Protein AF-A0A5K0V5M3-F1 (afdb_monomer_lite)

InterPro domains:
  IPR020599 Translation elongation factor P/YeiP [PTHR30053] (1-40)

Sequence (40 aa):
NMTVTLQFYDGKPMSASVPQRVTCTVVEAQPVAKGQTASP

Organism: NCBI:txid210225

Radius of gyration: 17.89 Å; chains: 1; bounding box: 25×24×48 Å

Foldseek 3Di:
DFDWDFDD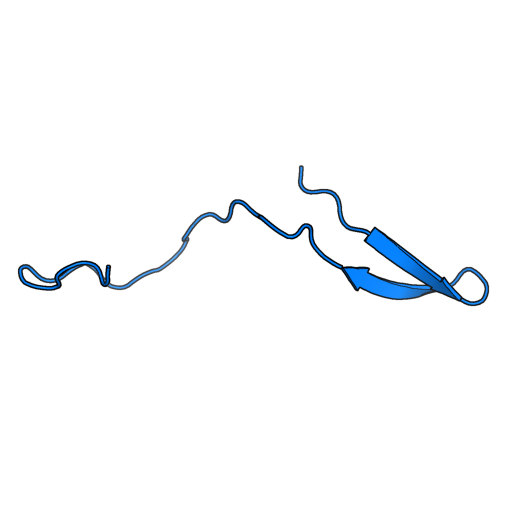DPNHTDDIGGPPDDDDDDPDDDDDDPPPDDDD

Secondary structure (DSSP, 8-state):
----EEEEETTEEEEEE--SS------------TT-PPP-

Structure (mmCIF, N/CA/C/O backbone):
data_AF-A0A5K0V5M3-F1
#
_entry.id   AF-A0A5K0V5M3-F1
#
loop_
_atom_site.group_PDB
_atom_site.id
_atom_site.type_symbol
_atom_site.label_atom_id
_atom_site.label_alt_id
_atom_site.label_comp_id
_atom_site.label_asym_id
_atom_site.label_entity_id
_atom_site.label_seq_id
_atom_site.pdbx_PDB_ins_code
_atom_site.Cartn_x
_atom_site.Cartn_y
_atom_site.Cartn_z
_atom_site.occupancy
_atom_site.B_iso_or_equiv
_atom_site.auth_seq_id
_atom_site.auth_comp_id
_atom_site.auth_asym_id
_atom_site.auth_atom_id
_atom_site.pdbx_PDB_model_num
ATOM 1 N N .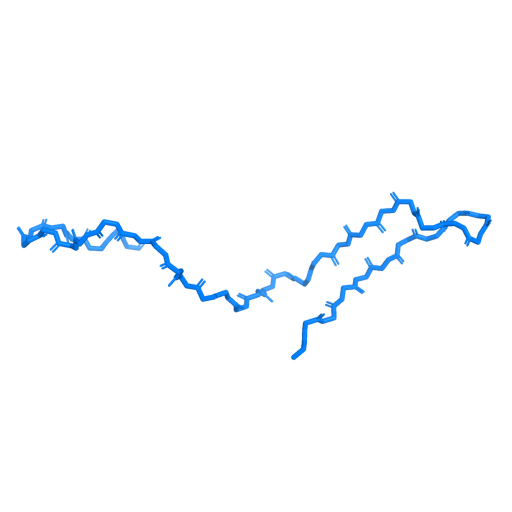 ASN A 1 1 ? -8.996 -0.583 -4.878 1.00 75.44 1 ASN A N 1
ATOM 2 C CA . ASN A 1 1 ? -7.928 -1.443 -5.428 1.00 75.44 1 ASN A CA 1
ATOM 3 C C . ASN A 1 1 ? -6.599 -0.737 -5.190 1.00 75.44 1 ASN A C 1
ATOM 5 O O . ASN A 1 1 ? -6.536 0.448 -5.491 1.00 75.44 1 ASN A O 1
ATOM 9 N N . MET A 1 2 ? -5.606 -1.399 -4.588 1.00 90.00 2 MET A N 1
ATOM 10 C CA . MET A 1 2 ? -4.287 -0.809 -4.314 1.00 90.00 2 MET A CA 1
ATOM 11 C C . MET A 1 2 ? -3.295 -1.254 -5.388 1.00 90.00 2 MET A C 1
ATOM 13 O O . MET A 1 2 ? -3.095 -2.449 -5.584 1.00 90.00 2 MET A O 1
ATOM 17 N N . THR A 1 3 ? -2.663 -0.294 -6.061 1.00 94.62 3 THR A N 1
ATOM 18 C CA . THR A 1 3 ? -1.645 -0.565 -7.085 1.00 94.62 3 THR A CA 1
ATOM 19 C C . THR A 1 3 ? -0.266 -0.686 -6.443 1.00 94.62 3 THR A C 1
ATOM 21 O O . THR A 1 3 ? 0.080 0.105 -5.567 1.00 94.62 3 THR A O 1
ATOM 24 N N . VAL A 1 4 ? 0.525 -1.659 -6.894 1.00 95.25 4 VAL A N 1
ATOM 25 C CA . VAL A 1 4 ? 1.908 -1.886 -6.450 1.00 95.25 4 VAL A CA 1
ATOM 26 C C . VAL A 1 4 ? 2.862 -1.810 -7.634 1.00 95.25 4 VAL A C 1
ATOM 28 O O . VAL A 1 4 ? 2.487 -2.12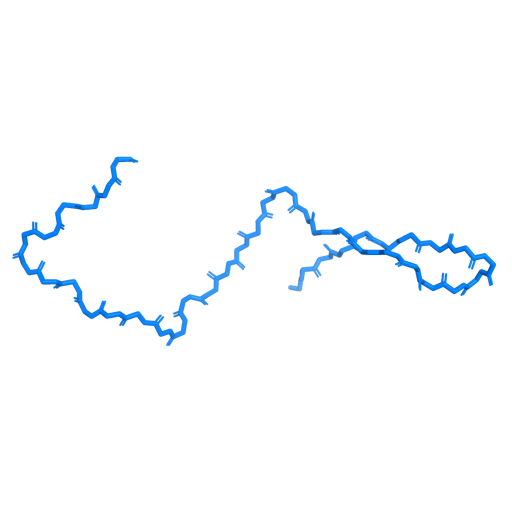1 -8.765 1.00 95.25 4 VAL A O 1
ATOM 31 N N . THR A 1 5 ? 4.101 -1.410 -7.373 1.00 96.44 5 THR A N 1
ATOM 32 C CA . THR A 1 5 ? 5.158 -1.381 -8.387 1.00 96.44 5 THR A CA 1
ATOM 33 C C . THR A 1 5 ? 5.906 -2.703 -8.356 1.00 96.44 5 THR A C 1
ATOM 35 O O . THR A 1 5 ? 6.444 -3.075 -7.316 1.00 96.44 5 THR A O 1
ATOM 38 N N . LEU A 1 6 ? 5.954 -3.402 -9.488 1.00 96.62 6 LEU A N 1
ATOM 39 C CA . LEU A 1 6 ? 6.715 -4.640 -9.651 1.00 96.62 6 LEU A CA 1
ATOM 40 C C . LEU A 1 6 ? 8.014 -4.358 -10.403 1.00 96.62 6 LEU A C 1
ATOM 42 O O . LEU A 1 6 ? 8.002 -3.675 -11.427 1.00 96.62 6 LEU A O 1
ATOM 46 N N . GLN A 1 7 ? 9.122 -4.919 -9.928 1.00 96.38 7 GLN A N 1
ATOM 47 C CA . GLN A 1 7 ? 10.375 -4.947 -10.674 1.00 96.38 7 GLN A CA 1
ATOM 48 C C . GLN A 1 7 ? 10.552 -6.319 -11.313 1.00 96.38 7 GLN A C 1
ATOM 50 O O . GLN A 1 7 ? 10.450 -7.352 -10.643 1.00 96.38 7 GLN A O 1
ATOM 55 N N . PHE A 1 8 ? 10.834 -6.310 -12.612 1.00 97.50 8 PHE A N 1
ATOM 56 C CA . PHE A 1 8 ? 11.054 -7.507 -13.410 1.00 97.50 8 PHE A CA 1
ATOM 57 C C . PHE A 1 8 ? 12.518 -7.618 -13.826 1.00 97.50 8 PHE A C 1
ATOM 59 O O . PHE A 1 8 ? 13.156 -6.620 -14.156 1.00 97.50 8 PHE A O 1
ATOM 66 N N . TYR A 1 9 ? 13.013 -8.850 -13.865 1.00 95.88 9 TYR A N 1
ATOM 67 C CA . TYR A 1 9 ? 14.287 -9.218 -14.469 1.00 95.88 9 TYR A CA 1
ATOM 68 C C . TYR A 1 9 ? 14.053 -10.439 -15.360 1.00 95.88 9 TYR A C 1
ATOM 70 O O . TYR A 1 9 ? 13.412 -11.397 -14.928 1.00 95.88 9 TYR A O 1
ATOM 78 N N . ASP A 1 10 ? 14.483 -10.379 -16.622 1.00 95.75 10 ASP A N 1
ATOM 79 C CA . ASP A 1 10 ? 14.243 -11.420 -17.636 1.00 95.75 10 ASP A CA 1
ATOM 80 C C . ASP A 1 10 ? 12.773 -11.873 -17.739 1.00 95.75 10 ASP A C 1
ATOM 82 O O . ASP A 1 10 ? 12.453 -13.059 -17.828 1.00 95.75 10 ASP A O 1
ATOM 86 N N . GLY A 1 11 ? 11.844 -10.912 -17.668 1.00 94.75 11 GLY A N 1
ATOM 87 C CA . GLY A 1 11 ? 10.402 -11.175 -17.737 1.00 94.75 11 GLY A CA 1
ATOM 88 C C . GLY A 1 11 ? 9.810 -11.841 -16.489 1.00 94.75 11 GLY A C 1
ATOM 89 O O . GLY A 1 11 ? 8.613 -12.124 -16.466 1.00 94.75 11 GLY A O 1
ATOM 90 N N . LYS A 1 12 ? 10.604 -12.054 -15.433 1.00 95.44 12 LYS A N 1
ATOM 91 C CA . LYS A 1 12 ? 10.155 -12.628 -14.158 1.00 95.44 12 LYS A CA 1
ATOM 92 C C . LYS A 1 12 ? 10.065 -11.550 -13.073 1.00 95.44 12 LYS A C 1
ATOM 94 O O . LYS A 1 12 ?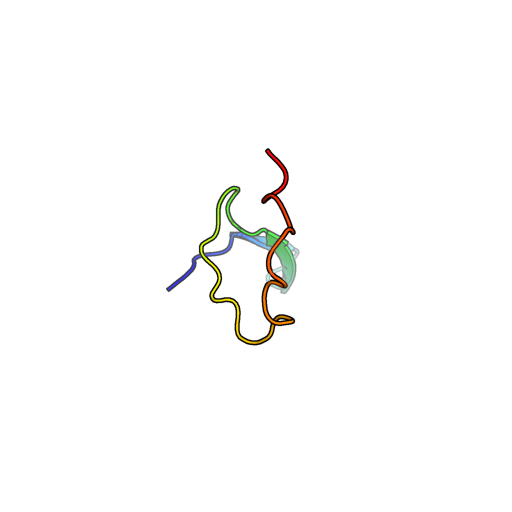 10.988 -10.742 -12.955 1.00 95.44 12 LYS A O 1
ATOM 99 N N . PRO A 1 13 ? 8.987 -11.514 -1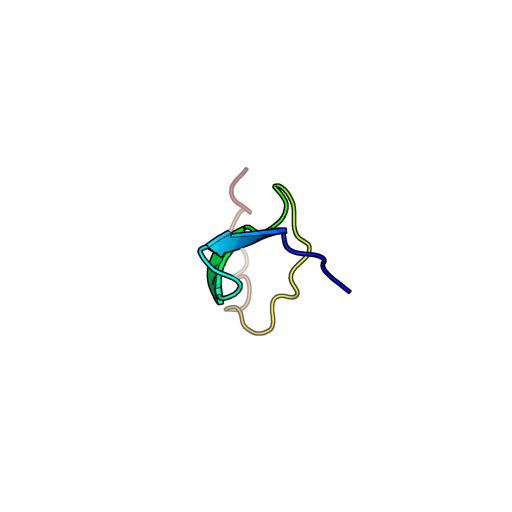2.270 1.00 96.56 13 PRO A N 1
ATOM 100 C CA . PRO A 1 13 ? 8.879 -10.578 -11.159 1.00 96.56 13 PRO A CA 1
ATOM 101 C C . PRO A 1 13 ? 9.865 -10.975 -10.056 1.00 96.56 13 PRO A C 1
ATOM 103 O O . PRO A 1 13 ? 9.893 -12.126 -9.627 1.00 96.56 13 PRO A O 1
ATOM 106 N N . MET A 1 14 ? 10.672 -10.020 -9.605 1.00 96.69 14 MET A N 1
ATOM 107 C CA . MET A 1 14 ? 11.719 -10.234 -8.599 1.00 96.69 14 MET A CA 1
ATOM 108 C C . MET A 1 14 ? 11.420 -9.506 -7.290 1.00 96.69 14 MET A C 1
ATOM 110 O O . MET A 1 14 ? 11.695 -10.031 -6.216 1.00 96.69 14 MET A O 1
ATOM 114 N N . SER A 1 15 ? 10.852 -8.300 -7.359 1.00 96.25 15 SER A N 1
ATOM 115 C CA . SER A 1 15 ? 10.489 -7.519 -6.176 1.00 96.25 15 SER A CA 1
ATOM 116 C C . SER A 1 15 ? 9.197 -6.734 -6.401 1.00 96.25 15 SER A C 1
ATOM 118 O O . SER A 1 15 ? 8.781 -6.490 -7.538 1.00 96.25 15 SER A O 1
ATOM 120 N N . ALA A 1 16 ? 8.549 -6.350 -5.303 1.00 95.69 16 ALA A N 1
ATOM 121 C CA . ALA A 1 16 ? 7.348 -5.530 -5.299 1.00 95.69 16 ALA A CA 1
ATOM 122 C C . ALA A 1 16 ? 7.486 -4.421 -4.255 1.00 95.69 16 ALA A C 1
ATOM 124 O O . ALA A 1 16 ? 8.088 -4.618 -3.201 1.00 95.69 16 ALA A O 1
ATOM 125 N N . SER A 1 17 ? 6.920 -3.253 -4.530 1.00 96.69 17 SER A N 1
ATOM 126 C CA . SER A 1 17 ? 6.869 -2.142 -3.583 1.00 96.69 17 SER A CA 1
ATOM 127 C C . SER A 1 17 ? 5.467 -1.564 -3.508 1.00 96.69 17 SER A C 1
ATOM 129 O O . SER A 1 17 ? 4.800 -1.349 -4.523 1.00 96.69 17 SER A O 1
ATOM 131 N N . VAL A 1 18 ? 5.030 -1.318 -2.277 1.00 96.19 18 VAL A N 1
ATOM 132 C CA . VAL A 1 18 ? 3.763 -0.653 -1.982 1.00 96.19 18 VAL A CA 1
ATOM 133 C C . VAL A 1 18 ? 3.936 0.870 -2.052 1.00 96.19 18 VAL A C 1
ATOM 135 O O . VAL A 1 18 ? 5.048 1.365 -1.851 1.00 96.19 18 VAL A O 1
ATOM 138 N N . PRO A 1 19 ? 2.867 1.636 -2.327 1.00 95.25 19 PRO A N 1
ATOM 139 C CA . PRO A 1 19 ? 2.917 3.091 -2.256 1.00 95.25 19 PRO A CA 1
ATOM 140 C C . PRO A 1 19 ? 3.340 3.572 -0.865 1.00 95.25 19 PRO A C 1
ATOM 142 O O . PRO A 1 19 ? 3.095 2.904 0.137 1.00 95.25 19 PRO A O 1
ATOM 145 N N . GLN A 1 20 ? 3.908 4.777 -0.793 1.00 95.56 20 GLN A N 1
ATOM 146 C CA . GLN A 1 20 ? 4.365 5.365 0.474 1.00 95.56 20 GLN A CA 1
ATOM 147 C C . GLN A 1 20 ? 3.256 5.500 1.529 1.00 95.56 20 GLN A C 1
ATOM 149 O O . GLN A 1 20 ? 3.538 5.510 2.724 1.00 95.56 20 GLN A O 1
ATOM 154 N N . ARG A 1 21 ? 1.995 5.615 1.101 1.00 94.62 21 ARG A N 1
ATOM 155 C CA . ARG A 1 21 ? 0.826 5.642 1.979 1.00 94.62 21 ARG A CA 1
ATOM 156 C C . ARG A 1 21 ? -0.196 4.627 1.499 1.00 94.62 21 ARG A C 1
ATOM 158 O O . ARG A 1 21 ? -0.554 4.614 0.323 1.00 94.62 21 ARG A O 1
ATOM 165 N N . VAL A 1 22 ? -0.694 3.830 2.435 1.00 94.19 22 VAL A N 1
ATOM 166 C CA . VAL A 1 22 ? -1.718 2.813 2.198 1.00 94.19 22 VAL A CA 1
ATOM 167 C C . VAL A 1 22 ? -2.850 2.974 3.205 1.00 94.19 22 VAL A C 1
ATOM 169 O O . VAL A 1 22 ? -2.639 3.449 4.321 1.00 94.19 22 VAL A O 1
ATOM 172 N N . THR A 1 23 ? -4.058 2.592 2.805 1.00 93.56 23 THR A N 1
ATOM 173 C CA . THR A 1 23 ? -5.212 2.508 3.701 1.00 93.56 23 THR A CA 1
ATOM 174 C C . THR A 1 23 ? -5.476 1.039 3.985 1.00 93.56 23 THR A C 1
ATOM 176 O O . THR A 1 23 ? -5.789 0.283 3.067 1.00 93.56 23 THR A O 1
ATOM 179 N N . CYS A 1 24 ? -5.354 0.651 5.251 1.00 91.88 24 CYS A N 1
ATOM 180 C CA . CYS A 1 24 ? -5.618 -0.705 5.719 1.00 91.88 24 CYS A CA 1
ATOM 181 C C . CYS A 1 24 ? -6.815 -0.700 6.669 1.00 91.88 24 CYS A C 1
ATOM 183 O O . CYS A 1 24 ? -7.029 0.261 7.407 1.00 91.88 24 CYS A O 1
ATOM 185 N N . THR A 1 25 ? -7.572 -1.792 6.674 1.00 93.25 25 THR A N 1
ATOM 186 C CA . THR A 1 25 ? -8.637 -2.017 7.654 1.00 93.25 25 THR A CA 1
ATOM 187 C C . THR A 1 25 ? -8.083 -2.841 8.808 1.00 93.25 25 THR A C 1
ATOM 189 O O . THR A 1 25 ? -7.487 -3.893 8.587 1.00 93.25 25 THR A O 1
ATOM 192 N N . VAL A 1 26 ? -8.282 -2.372 10.039 1.00 90.06 26 VAL A N 1
ATOM 193 C CA . VAL A 1 26 ? -7.938 -3.134 11.246 1.00 90.06 26 VAL A CA 1
ATOM 194 C C . VAL A 1 26 ? -9.027 -4.180 11.468 1.00 90.06 26 VAL A C 1
ATOM 196 O O . VAL A 1 26 ? -10.168 -3.826 11.753 1.00 90.06 26 VAL A O 1
ATOM 199 N N . VAL A 1 27 ? -8.688 -5.456 11.289 1.00 94.12 27 VAL A N 1
ATOM 200 C CA . VAL A 1 27 ? -9.638 -6.577 11.434 1.00 94.12 27 VAL A CA 1
ATOM 201 C C . VAL A 1 27 ? -9.698 -7.122 12.858 1.00 94.12 27 VAL A C 1
ATOM 203 O O . VAL A 1 27 ? -10.717 -7.671 13.262 1.00 94.12 27 VAL A O 1
ATOM 206 N N . GLU A 1 28 ? -8.625 -6.939 13.625 1.00 89.00 28 GLU A N 1
ATOM 207 C CA . GLU A 1 28 ? -8.517 -7.408 14.999 1.00 89.00 28 GLU A CA 1
ATOM 208 C C . GLU A 1 28 ? -7.609 -6.468 15.797 1.00 89.00 28 GLU A C 1
ATOM 210 O O . GLU A 1 28 ? -6.510 -6.122 15.362 1.00 89.00 28 GLU A O 1
ATOM 215 N N . ALA A 1 29 ? -8.088 -6.037 16.960 1.00 84.56 29 ALA A N 1
ATOM 216 C CA . ALA A 1 29 ? -7.330 -5.275 17.941 1.00 84.56 29 ALA A CA 1
ATOM 217 C C . ALA A 1 29 ? -7.954 -5.481 19.326 1.00 84.56 29 ALA A C 1
ATOM 219 O O . ALA A 1 29 ? -9.157 -5.725 19.447 1.00 84.56 29 ALA A O 1
ATOM 220 N N . GLN A 1 30 ? -7.141 -5.365 20.376 1.00 82.81 30 GLN A N 1
ATOM 221 C CA . GLN A 1 30 ? -7.648 -5.375 21.747 1.00 82.81 30 GLN A CA 1
ATOM 222 C C . GLN A 1 30 ? -8.533 -4.138 21.994 1.00 82.81 30 GLN A C 1
ATOM 224 O O . GLN A 1 30 ? -8.234 -3.061 21.468 1.00 82.81 30 GLN A O 1
ATOM 229 N N . PRO A 1 31 ? -9.613 -4.257 22.787 1.00 77.50 31 PRO A N 1
ATOM 230 C CA . PRO A 1 31 ? -10.461 -3.121 23.115 1.00 77.50 31 PRO A CA 1
ATOM 231 C C . PRO A 1 31 ? -9.657 -2.062 23.874 1.00 77.50 31 PRO A C 1
ATOM 233 O O . PRO A 1 31 ? -8.871 -2.379 24.770 1.00 77.50 31 PRO A O 1
ATOM 236 N N . VAL A 1 32 ? -9.879 -0.790 23.540 1.00 71.31 32 VAL A N 1
ATOM 237 C CA . VAL A 1 32 ? -9.264 0.317 24.276 1.00 71.31 32 VAL A CA 1
ATOM 238 C C . VAL A 1 32 ? -9.786 0.313 25.714 1.00 71.31 32 VAL A C 1
ATOM 240 O O . VAL A 1 32 ? -10.975 0.508 25.973 1.00 71.31 32 VAL A O 1
ATOM 243 N N . ALA A 1 33 ? -8.903 0.058 26.677 1.00 67.69 33 ALA A N 1
ATOM 244 C CA . ALA A 1 33 ? -9.239 0.233 28.083 1.00 67.69 33 ALA A CA 1
ATOM 245 C C . ALA A 1 33 ? -9.312 1.739 28.392 1.00 67.69 33 ALA A C 1
ATOM 247 O O . ALA A 1 33 ? -8.464 2.511 27.936 1.00 67.69 33 ALA A O 1
ATOM 248 N N . LYS A 1 34 ? -10.322 2.174 29.163 1.00 62.62 34 LYS A N 1
ATOM 249 C CA . LYS A 1 34 ? -10.453 3.574 29.607 1.00 62.62 34 LYS A CA 1
ATOM 250 C C . LYS A 1 34 ? -9.144 4.010 30.282 1.00 62.62 34 LYS A C 1
ATOM 252 O O . LYS A 1 34 ? -8.786 3.450 31.311 1.00 62.62 34 LYS A O 1
ATOM 257 N N . GLY A 1 35 ? -8.442 4.982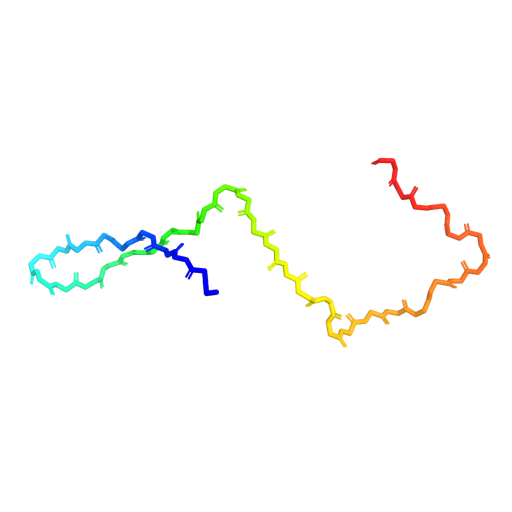 29.696 1.00 64.62 35 GLY A N 1
ATOM 258 C CA . GLY A 1 35 ? -7.138 5.457 30.183 1.00 64.62 35 GLY A CA 1
ATOM 259 C C . GLY A 1 35 ? -5.943 5.152 29.273 1.00 64.62 35 GLY A C 1
ATOM 260 O O . GLY A 1 35 ? -4.849 5.629 29.552 1.00 64.62 35 GLY A O 1
ATOM 261 N N . GLN A 1 36 ? -6.122 4.431 28.163 1.00 57.88 36 GLN A N 1
ATOM 262 C CA . GLN A 1 36 ? -5.132 4.441 27.085 1.00 57.88 36 GLN A CA 1
ATOM 263 C C . GLN A 1 36 ? -5.261 5.768 26.334 1.00 57.88 36 GLN A C 1
ATOM 265 O O . GLN A 1 36 ? -6.159 5.946 25.512 1.00 57.88 36 GLN A O 1
ATOM 270 N N . THR A 1 37 ? -4.405 6.740 26.640 1.00 64.38 37 THR A N 1
ATOM 271 C CA . THR A 1 37 ? -4.224 7.874 25.734 1.00 64.38 37 THR A CA 1
ATOM 272 C C . THR A 1 37 ? -3.648 7.324 24.439 1.00 64.38 37 THR A C 1
ATOM 274 O O . THR A 1 37 ? -2.626 6.635 24.467 1.00 64.38 37 THR A O 1
ATOM 277 N N . ALA A 1 38 ? -4.305 7.611 23.317 1.00 64.12 38 ALA A N 1
ATOM 278 C CA . ALA A 1 38 ? -3.710 7.417 22.006 1.00 64.12 38 ALA A CA 1
ATOM 279 C C . ALA A 1 38 ? -2.322 8.078 22.021 1.00 64.12 38 ALA A C 1
ATOM 281 O O . ALA A 1 38 ? -2.206 9.238 22.419 1.00 64.12 38 ALA A O 1
ATOM 282 N N . SER A 1 39 ? -1.275 7.315 21.696 1.00 62.25 39 SER A N 1
ATOM 283 C CA . SER A 1 39 ? 0.062 7.890 21.513 1.00 62.25 39 SER A CA 1
ATOM 284 C C . SER A 1 39 ? -0.034 9.035 20.490 1.00 62.25 39 SER A C 1
ATOM 286 O O . SER A 1 39 ? -0.798 8.877 19.532 1.00 62.25 39 SER A O 1
ATOM 288 N N . PRO A 1 40 ? 0.647 10.171 20.723 1.00 52.31 40 PRO A N 1
ATOM 289 C CA . PRO A 1 40 ? 0.549 11.360 19.876 1.00 52.31 40 PRO A CA 1
ATOM 290 C C . PRO A 1 40 ? 1.016 11.118 18.436 1.00 52.31 40 PRO A C 1
ATOM 292 O O . PRO A 1 40 ? 1.844 10.203 18.216 1.00 52.31 40 PRO A O 1
#

pLDDT: mean 86.14, std 13.58, range [52.31, 97.5]